Protein AF-A0A1F3K096-F1 (afdb_monomer_lite)

Sequence (71 aa):
MKKLDIKQLTTNELRDKVSEQRELITKMELSHAVSPLENPLKLRVIRRELASMLTEQKNRKINELLSLNNK

Foldseek 3Di:
DPPPVLVVDDPVRLVVVLVVLVVVLVVVVVVCVVDPDPDPVVSVVSVVSSVVSVVVNVVVVVVVVVVVVVD

pLDDT: mean 84.53, std 10.99, range [41.84, 93.94]

Structure (mmCIF, N/CA/C/O backbone):
data_AF-A0A1F3K096-F1
#
_entry.id   AF-A0A1F3K096-F1
#
loop_
_atom_site.group_PDB
_atom_site.id
_atom_site.type_symbol
_atom_site.label_atom_id
_atom_site.label_alt_id
_atom_site.label_comp_id
_atom_site.label_asym_id
_atom_site.label_entity_id
_atom_site.label_seq_id
_atom_site.pdbx_PDB_ins_code
_atom_site.Cartn_x
_atom_site.Cartn_y
_atom_site.Cartn_z
_atom_site.occupancy
_atom_site.B_iso_or_equiv
_atom_site.auth_seq_id
_atom_site.auth_comp_id
_atom_site.auth_asym_id
_atom_site.auth_atom_id
_atom_site.pdbx_PDB_model_num
ATOM 1 N N . MET A 1 1 ? 6.286 13.140 -1.745 1.00 47.50 1 MET A N 1
ATOM 2 C CA . MET A 1 1 ? 5.212 12.433 -1.014 1.00 47.50 1 MET A CA 1
ATOM 3 C C . MET A 1 1 ? 4.235 13.460 -0.471 1.00 47.50 1 MET A C 1
ATOM 5 O O . MET A 1 1 ? 4.335 13.857 0.683 1.00 47.50 1 MET A O 1
ATOM 9 N N . LYS A 1 2 ? 3.317 13.936 -1.315 1.00 41.84 2 LYS A N 1
ATOM 10 C CA . LYS A 1 2 ? 2.119 14.608 -0.816 1.00 41.84 2 LYS A CA 1
ATOM 11 C C . LYS A 1 2 ? 1.269 13.461 -0.277 1.00 41.84 2 LYS A C 1
ATOM 13 O O . LYS A 1 2 ? 0.933 12.569 -1.049 1.00 41.84 2 LYS A O 1
ATOM 18 N N . LYS A 1 3 ? 1.079 13.383 1.043 1.00 55.53 3 LYS A N 1
ATOM 19 C CA . LYS A 1 3 ? 0.148 12.420 1.634 1.00 55.53 3 LYS A CA 1
ATOM 20 C C . LYS A 1 3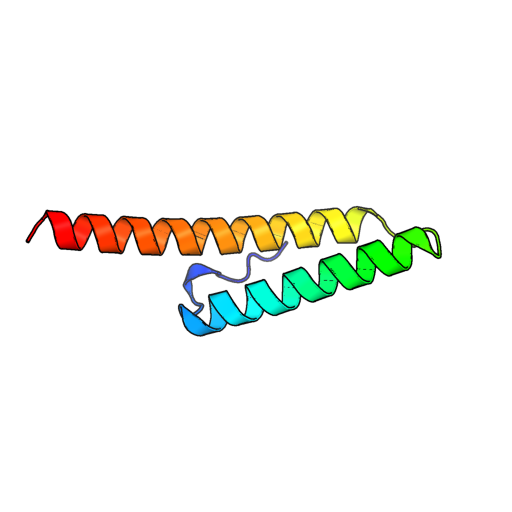 ? -1.197 12.718 0.975 1.00 55.53 3 LYS A C 1
ATOM 22 O O . LYS A 1 3 ? -1.801 13.733 1.293 1.00 55.53 3 LYS A O 1
ATOM 27 N N . LEU A 1 4 ? -1.619 11.911 0.002 1.00 58.72 4 LEU A N 1
ATOM 28 C CA . LEU A 1 4 ? -3.047 11.796 -0.261 1.00 58.72 4 LEU A CA 1
ATOM 29 C C . LEU A 1 4 ? -3.644 11.486 1.105 1.00 58.72 4 LEU A C 1
ATOM 31 O O . LEU A 1 4 ? -3.125 10.600 1.787 1.00 58.72 4 LEU A O 1
ATOM 35 N N . ASP A 1 5 ? -4.611 12.273 1.556 1.00 66.69 5 ASP A N 1
ATOM 36 C CA . ASP A 1 5 ? -5.240 12.043 2.846 1.00 66.69 5 ASP A CA 1
ATOM 37 C C . ASP A 1 5 ? -5.977 10.706 2.763 1.00 66.69 5 ASP A C 1
ATOM 39 O O . ASP A 1 5 ? -7.145 10.633 2.405 1.00 66.69 5 ASP A O 1
ATOM 43 N N . ILE A 1 6 ? -5.273 9.613 3.075 1.00 71.56 6 ILE A N 1
ATOM 44 C CA . ILE A 1 6 ? -5.806 8.242 3.058 1.00 71.56 6 ILE A CA 1
ATOM 45 C C . ILE A 1 6 ? -7.045 8.165 3.970 1.00 71.56 6 ILE A C 1
ATOM 47 O O . ILE A 1 6 ? -7.956 7.377 3.739 1.00 71.56 6 ILE A O 1
ATOM 51 N N . LYS A 1 7 ? -7.117 9.060 4.963 1.00 71.69 7 LYS A N 1
ATOM 52 C CA . LYS A 1 7 ? -8.254 9.255 5.866 1.00 71.69 7 LYS A CA 1
ATOM 53 C C . LYS A 1 7 ? -9.522 9.789 5.189 1.00 71.69 7 LYS A C 1
ATOM 55 O O . LYS A 1 7 ? -10.599 9.522 5.701 1.00 71.69 7 LYS A O 1
ATOM 60 N N . GLN A 1 8 ? -9.412 10.521 4.080 1.00 80.00 8 GLN A N 1
ATOM 61 C CA . GLN A 1 8 ? -10.564 11.043 3.332 1.00 80.00 8 GLN A CA 1
ATOM 62 C C . GLN A 1 8 ? -11.193 9.992 2.406 1.00 80.00 8 GLN A C 1
ATOM 64 O O . GLN A 1 8 ? -12.320 10.182 1.966 1.00 80.00 8 GLN A O 1
ATOM 69 N N . LEU A 1 9 ? -10.493 8.886 2.123 1.00 80.81 9 LEU A N 1
ATOM 70 C CA . LEU A 1 9 ? -11.013 7.812 1.276 1.00 80.81 9 LEU A CA 1
ATOM 71 C C . LEU A 1 9 ? -12.072 6.996 2.013 1.00 80.81 9 LEU A C 1
ATOM 73 O O . LEU A 1 9 ? -11.874 6.593 3.171 1.00 80.81 9 LEU A O 1
ATOM 77 N N . THR A 1 10 ? -13.146 6.651 1.308 1.00 86.75 10 THR A N 1
ATOM 78 C CA . THR A 1 10 ? -14.122 5.679 1.815 1.00 86.75 10 THR A CA 1
ATOM 79 C C . THR A 1 10 ? -13.482 4.292 1.952 1.00 86.75 10 THR A C 1
ATOM 81 O O . THR A 1 10 ? -12.389 4.024 1.448 1.00 86.75 10 THR A O 1
ATOM 84 N N . THR A 1 11 ? -14.108 3.382 2.700 1.00 85.44 11 THR A N 1
ATOM 85 C CA . THR A 1 11 ? -13.602 2.004 2.857 1.00 85.44 11 THR A CA 1
ATOM 86 C C . THR A 1 11 ? -13.524 1.259 1.526 1.00 85.44 11 THR A C 1
ATOM 88 O O . THR A 1 11 ? -12.578 0.498 1.323 1.00 85.44 11 THR A O 1
ATOM 91 N N . ASN A 1 12 ? -14.469 1.519 0.621 1.00 86.88 12 ASN A N 1
ATOM 92 C CA . ASN A 1 12 ? -14.516 0.916 -0.708 1.00 86.88 12 ASN A CA 1
ATOM 93 C C . ASN A 1 12 ? -13.401 1.470 -1.602 1.00 86.88 12 ASN A C 1
ATOM 95 O O . ASN A 1 12 ? -12.574 0.703 -2.078 1.00 86.88 12 ASN A O 1
ATOM 99 N N . GLU A 1 13 ? -13.265 2.795 -1.696 1.00 86.75 13 GLU A N 1
ATOM 100 C CA . GLU A 1 13 ? -12.183 3.428 -2.469 1.00 86.75 13 GLU A CA 1
ATOM 101 C C . GLU A 1 13 ? -10.789 3.018 -1.974 1.00 86.75 13 GLU A C 1
ATOM 103 O O . GLU A 1 13 ? -9.862 2.825 -2.761 1.00 86.75 13 GLU A O 1
ATOM 108 N N . LEU A 1 14 ? -10.621 2.874 -0.654 1.00 87.69 14 LEU A N 1
ATOM 109 C CA . LEU A 1 14 ? -9.370 2.404 -0.063 1.00 87.69 14 LEU A CA 1
ATOM 110 C C . LEU A 1 14 ? -9.068 0.951 -0.453 1.00 87.69 14 LEU A C 1
ATOM 112 O O . LEU A 1 14 ? -7.902 0.577 -0.560 1.00 87.69 14 LEU A O 1
ATOM 116 N N . ARG A 1 15 ? -10.095 0.116 -0.638 1.00 88.88 15 ARG A N 1
ATOM 117 C CA . ARG A 1 15 ? -9.941 -1.271 -1.084 1.00 88.88 15 ARG A CA 1
ATOM 118 C C . ARG A 1 15 ? -9.583 -1.338 -2.564 1.00 88.88 15 ARG A C 1
ATOM 120 O O . ARG A 1 15 ? -8.651 -2.063 -2.910 1.00 88.88 15 ARG A O 1
ATOM 127 N N . ASP A 1 16 ? -10.254 -0.544 -3.386 1.00 91.56 16 ASP A N 1
ATOM 128 C CA . ASP A 1 16 ? -10.027 -0.498 -4.831 1.00 91.56 16 ASP A CA 1
ATOM 129 C C . ASP A 1 16 ? -8.605 -0.016 -5.136 1.00 91.56 16 ASP A C 1
ATOM 131 O O . ASP A 1 16 ? -7.846 -0.714 -5.809 1.00 91.56 16 ASP A O 1
ATOM 135 N N . LYS A 1 17 ? -8.159 1.075 -4.494 1.00 89.69 17 LYS A N 1
ATOM 136 C CA . LYS A 1 17 ? -6.772 1.557 -4.623 1.00 89.69 17 LYS A CA 1
ATOM 137 C C . LYS A 1 17 ? -5.730 0.536 -4.180 1.00 89.69 17 LYS A C 1
ATOM 139 O O . LYS A 1 17 ? -4.658 0.451 -4.774 1.00 89.69 17 LYS A O 1
ATOM 144 N N . VAL A 1 18 ? -6.014 -0.242 -3.136 1.00 91.38 18 VAL A N 1
ATOM 145 C CA . VAL A 1 18 ? -5.115 -1.320 -2.700 1.00 91.38 18 VAL A CA 1
ATOM 146 C C . VAL A 1 18 ? -5.011 -2.413 -3.765 1.00 91.38 18 VAL A C 1
ATOM 148 O O . VAL A 1 18 ? -3.921 -2.955 -3.950 1.00 91.38 18 VAL A O 1
ATOM 151 N N . SER A 1 19 ? -6.102 -2.730 -4.468 1.00 92.88 19 SER A N 1
ATOM 152 C CA . SER A 1 19 ? -6.084 -3.686 -5.582 1.00 92.88 19 SER A CA 1
ATOM 153 C C . SER A 1 19 ? -5.245 -3.161 -6.746 1.00 92.88 19 SER A C 1
ATO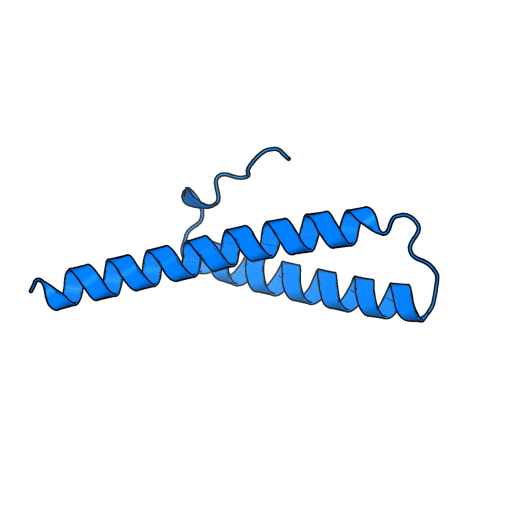M 155 O O . SER A 1 19 ? -4.295 -3.820 -7.165 1.00 92.88 19 SER A O 1
ATOM 157 N N . GLU A 1 20 ? -5.512 -1.929 -7.182 1.00 92.44 20 GLU A N 1
ATOM 158 C CA . GLU A 1 20 ? -4.772 -1.272 -8.266 1.00 92.44 20 GLU A CA 1
ATOM 159 C C . GLU A 1 20 ? -3.266 -1.199 -7.973 1.00 92.44 20 GLU A C 1
ATOM 161 O O . GLU A 1 20 ? -2.429 -1.507 -8.823 1.00 92.44 20 GLU A O 1
ATOM 166 N N . GLN A 1 21 ? -2.888 -0.831 -6.743 1.00 90.69 21 GLN A N 1
ATOM 167 C CA . GLN A 1 21 ? -1.480 -0.760 -6.353 1.00 90.69 21 GLN A CA 1
ATOM 168 C C . GLN A 1 21 ? -0.797 -2.129 -6.331 1.00 90.69 21 GLN A C 1
ATOM 170 O O . GLN A 1 21 ? 0.390 -2.216 -6.650 1.00 90.69 21 GLN A O 1
ATOM 175 N N . ARG A 1 22 ? -1.514 -3.199 -5.969 1.00 93.25 22 ARG A N 1
ATOM 176 C CA . ARG A 1 22 ? -0.974 -4.565 -6.024 1.00 93.25 22 ARG A CA 1
ATOM 177 C C . ARG A 1 22 ? -0.708 -4.989 -7.461 1.00 93.25 22 ARG A C 1
ATOM 179 O O . ARG A 1 22 ? 0.391 -5.456 -7.743 1.00 93.25 22 ARG A O 1
ATOM 186 N N . GLU A 1 23 ? -1.660 -4.761 -8.359 1.00 93.94 23 GLU A N 1
ATOM 187 C CA . GLU A 1 23 ? -1.497 -5.052 -9.787 1.00 93.94 23 GLU A CA 1
ATOM 188 C C . GLU A 1 23 ? -0.328 -4.270 -10.392 1.00 93.94 23 GLU A C 1
ATOM 190 O O . GLU A 1 23 ? 0.486 -4.826 -11.133 1.00 93.94 23 GLU A O 1
ATOM 195 N N . LEU A 1 24 ? -0.188 -2.994 -10.017 1.00 91.50 24 LEU A N 1
ATOM 196 C CA . LEU A 1 24 ? 0.926 -2.158 -10.448 1.00 91.50 24 LEU A CA 1
ATOM 197 C C . LEU A 1 24 ? 2.278 -2.721 -9.990 1.00 91.50 24 LEU A C 1
ATOM 199 O O . LEU A 1 24 ? 3.210 -2.789 -10.791 1.00 91.50 24 LEU A O 1
ATOM 203 N N . ILE A 1 25 ? 2.388 -3.140 -8.724 1.00 91.62 25 ILE A N 1
ATOM 204 C CA . ILE A 1 25 ? 3.608 -3.765 -8.191 1.00 91.62 25 ILE A CA 1
ATOM 205 C C . ILE A 1 25 ? 3.925 -5.039 -8.971 1.00 91.62 25 ILE A C 1
ATOM 207 O O . ILE A 1 25 ? 5.045 -5.171 -9.456 1.00 91.62 25 ILE A O 1
ATOM 211 N N . THR A 1 26 ? 2.949 -5.929 -9.166 1.00 92.25 26 THR A N 1
ATOM 212 C CA . THR A 1 26 ? 3.150 -7.177 -9.913 1.00 92.25 26 THR A CA 1
ATOM 213 C C . THR A 1 26 ? 3.609 -6.904 -11.344 1.00 92.25 26 THR A C 1
ATOM 215 O O . THR A 1 26 ? 4.575 -7.503 -11.809 1.00 92.25 26 THR A O 1
ATOM 218 N N . LYS A 1 27 ? 2.991 -5.942 -12.038 1.00 90.88 27 LYS A N 1
ATOM 219 C CA . LYS A 1 27 ? 3.411 -5.544 -13.388 1.00 90.88 27 LYS A CA 1
ATOM 220 C C . LYS A 1 27 ? 4.845 -5.012 -13.411 1.00 90.88 27 LYS A C 1
ATOM 222 O O . LYS A 1 27 ? 5.602 -5.320 -14.330 1.00 90.88 27 LYS A O 1
ATOM 227 N N . MET A 1 28 ? 5.229 -4.217 -12.414 1.00 88.62 28 MET A N 1
ATOM 228 C CA . MET A 1 28 ? 6.591 -3.694 -12.296 1.00 88.62 28 MET A CA 1
ATOM 229 C C . MET A 1 28 ? 7.613 -4.784 -11.971 1.00 88.62 28 MET A C 1
ATOM 231 O O . MET A 1 28 ? 8.717 -4.733 -12.500 1.00 88.62 28 MET A O 1
ATOM 235 N N . GLU A 1 29 ? 7.266 -5.761 -11.136 1.00 88.50 29 GLU A N 1
ATOM 236 C CA . GLU A 1 29 ? 8.125 -6.906 -10.814 1.00 88.50 29 GLU A CA 1
ATOM 237 C C . GLU A 1 29 ? 8.351 -7.798 -12.038 1.00 88.50 29 GLU A C 1
ATOM 239 O O . GLU A 1 29 ? 9.491 -8.148 -12.336 1.00 88.50 29 GLU A O 1
ATOM 244 N N . LEU A 1 30 ? 7.292 -8.081 -12.804 1.00 89.38 30 LEU A N 1
ATOM 245 C CA . LEU A 1 30 ? 7.393 -8.815 -14.069 1.00 89.38 30 LEU A CA 1
ATOM 246 C C . LEU A 1 30 ? 8.248 -8.061 -15.092 1.00 89.38 30 LEU A C 1
ATOM 248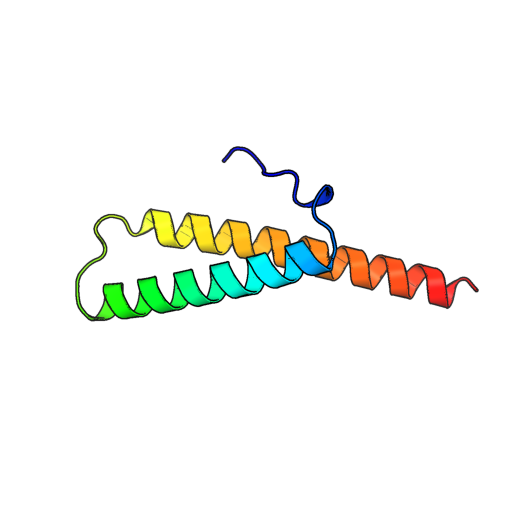 O O . LEU A 1 30 ? 9.131 -8.646 -15.712 1.00 89.38 30 LEU A O 1
ATOM 252 N N . SER A 1 31 ? 8.026 -6.752 -15.232 1.00 88.00 31 SER A N 1
ATOM 253 C CA . SER A 1 31 ? 8.848 -5.901 -16.096 1.00 88.00 31 SER A CA 1
ATOM 254 C C . SER A 1 31 ? 10.316 -5.911 -15.659 1.00 88.00 31 SER A C 1
ATOM 256 O O . SER A 1 31 ? 11.194 -6.067 -16.501 1.00 88.00 31 SER A O 1
ATOM 258 N N . HIS A 1 32 ? 10.585 -5.847 -14.347 1.00 86.06 32 HIS A N 1
ATOM 259 C CA . HIS A 1 32 ? 11.941 -5.891 -13.798 1.00 86.06 32 HIS A CA 1
ATOM 260 C C . HIS A 1 32 ? 12.677 -7.199 -14.100 1.00 86.06 32 HIS A C 1
ATOM 262 O O . HIS A 1 32 ? 13.886 -7.186 -14.327 1.00 86.06 32 HIS A O 1
ATOM 268 N N . ALA A 1 33 ? 11.955 -8.321 -14.071 1.00 85.69 33 ALA A N 1
ATOM 269 C CA . ALA A 1 33 ? 12.517 -9.634 -14.354 1.00 85.69 33 ALA A CA 1
ATOM 270 C C . ALA A 1 33 ? 12.937 -9.782 -15.826 1.00 85.69 33 ALA A C 1
ATOM 272 O O . ALA A 1 33 ? 13.891 -10.498 -16.116 1.00 85.69 33 ALA A O 1
ATOM 273 N N . VAL A 1 34 ? 12.242 -9.101 -16.745 1.00 87.50 34 VAL A N 1
ATOM 274 C CA . VAL A 1 34 ? 12.539 -9.129 -18.187 1.00 87.50 34 VAL A CA 1
ATOM 275 C C . VAL A 1 34 ? 13.576 -8.071 -18.573 1.00 87.50 34 VAL A C 1
ATOM 277 O O . VAL A 1 34 ? 14.431 -8.325 -19.417 1.00 87.50 34 VAL A O 1
ATOM 280 N N . SER A 1 35 ? 13.520 -6.887 -17.962 1.00 84.69 35 SER A N 1
ATOM 281 C CA . SER A 1 35 ? 14.430 -5.773 -18.226 1.00 84.69 35 SER A CA 1
ATOM 282 C C . SER A 1 35 ? 14.752 -5.022 -16.931 1.00 84.69 35 SER A C 1
ATOM 284 O O . SER A 1 35 ? 13.856 -4.787 -16.119 1.00 84.69 35 SER A O 1
ATOM 286 N N . PRO A 1 36 ? 15.996 -4.552 -16.727 1.00 83.25 36 PRO A N 1
ATOM 287 C CA . PRO A 1 36 ? 16.319 -3.684 -15.601 1.00 83.25 36 PRO A CA 1
ATOM 288 C C . PRO A 1 36 ? 15.358 -2.490 -15.536 1.00 83.25 36 PRO A C 1
ATOM 290 O O . PRO A 1 36 ? 15.088 -1.839 -16.546 1.00 83.25 36 PRO A O 1
ATOM 293 N N . LEU A 1 37 ? 14.823 -2.208 -14.345 1.00 77.31 37 LEU A N 1
ATOM 294 C CA . LEU A 1 37 ? 13.953 -1.052 -14.147 1.00 77.31 37 LEU A CA 1
ATOM 295 C C . LEU A 1 37 ? 14.767 0.232 -14.300 1.00 77.31 37 LEU A C 1
ATOM 297 O O . LEU A 1 37 ? 15.788 0.390 -13.635 1.00 77.31 37 LEU A O 1
ATOM 301 N N . GLU A 1 38 ? 14.244 1.194 -15.063 1.00 77.31 38 GLU A N 1
ATOM 302 C CA . GLU A 1 38 ? 14.854 2.527 -15.191 1.00 77.31 38 GLU A CA 1
ATOM 303 C C . GLU A 1 38 ? 15.053 3.217 -13.836 1.00 77.31 38 GLU A C 1
ATOM 305 O O . GLU A 1 38 ? 15.992 3.983 -13.642 1.00 77.31 38 GLU A O 1
ATOM 310 N N . ASN A 1 39 ? 14.148 2.968 -12.881 1.00 83.56 39 ASN A N 1
ATOM 311 C CA . ASN A 1 39 ? 14.275 3.503 -11.533 1.00 83.56 39 ASN A CA 1
ATOM 312 C C . ASN A 1 39 ? 13.693 2.550 -10.468 1.00 83.56 39 ASN A C 1
ATOM 314 O O . ASN A 1 39 ? 12.481 2.574 -10.215 1.00 83.56 39 ASN A O 1
ATOM 318 N N . PRO A 1 40 ? 14.536 1.771 -9.767 1.00 84.38 40 PRO A N 1
ATOM 319 C CA . PRO A 1 40 ? 14.088 0.849 -8.721 1.00 84.38 40 PRO A CA 1
ATOM 320 C C . PRO A 1 40 ? 13.487 1.560 -7.494 1.00 84.38 40 PRO A C 1
ATOM 322 O O . PRO A 1 40 ? 12.718 0.959 -6.739 1.00 84.38 40 PRO A O 1
ATOM 325 N N . LEU A 1 41 ? 13.762 2.858 -7.289 1.00 88.75 41 LEU A N 1
ATOM 326 C CA . LEU A 1 41 ? 13.187 3.620 -6.174 1.00 88.75 41 LEU A CA 1
ATOM 327 C C . LEU A 1 41 ? 11.675 3.811 -6.317 1.00 88.75 41 LEU A C 1
ATOM 329 O O . LEU A 1 41 ? 10.990 3.908 -5.297 1.00 88.75 41 LEU A O 1
ATOM 333 N N . LYS A 1 42 ? 11.141 3.815 -7.547 1.00 86.81 42 LYS A N 1
ATOM 334 C CA . LYS A 1 42 ? 9.692 3.911 -7.791 1.00 86.81 42 LYS A CA 1
ATOM 335 C C . LYS A 1 42 ? 8.947 2.747 -7.136 1.00 86.81 42 LYS A C 1
ATOM 337 O O . LYS A 1 42 ? 7.966 2.968 -6.432 1.00 86.81 42 LYS A O 1
ATOM 342 N N . LEU A 1 43 ? 9.480 1.530 -7.259 1.00 87.62 43 LEU A N 1
ATOM 343 C CA . LEU A 1 43 ? 8.899 0.339 -6.640 1.00 87.62 43 LEU A CA 1
ATOM 344 C C . LEU A 1 43 ? 8.872 0.457 -5.107 1.00 87.62 43 LEU A C 1
ATOM 346 O O . LEU A 1 43 ? 7.882 0.122 -4.460 1.00 87.62 43 LEU A O 1
ATOM 350 N N . ARG A 1 44 ? 9.937 1.009 -4.510 1.00 90.00 44 ARG A N 1
ATOM 351 C CA . ARG A 1 44 ? 9.993 1.269 -3.062 1.00 90.00 44 ARG A CA 1
ATOM 352 C C . ARG A 1 44 ? 8.932 2.277 -2.609 1.00 90.00 44 ARG A C 1
ATOM 354 O O . ARG A 1 44 ? 8.349 2.089 -1.544 1.00 90.00 44 ARG A O 1
ATOM 361 N N . VAL A 1 45 ? 8.697 3.336 -3.386 1.00 89.75 45 VAL A N 1
ATOM 362 C CA . VAL A 1 45 ? 7.674 4.351 -3.082 1.00 89.75 45 VAL A CA 1
ATOM 363 C C . VAL A 1 45 ? 6.280 3.729 -3.103 1.00 89.75 45 VAL A C 1
ATOM 365 O O . VAL A 1 45 ? 5.567 3.842 -2.109 1.00 89.75 45 VAL A O 1
ATOM 368 N N . ILE A 1 46 ? 5.944 2.989 -4.162 1.00 89.38 46 ILE A N 1
ATOM 369 C CA . ILE A 1 46 ? 4.628 2.350 -4.319 1.00 89.38 46 ILE A CA 1
ATOM 370 C C . ILE A 1 46 ? 4.373 1.336 -3.194 1.00 89.38 46 ILE A C 1
ATOM 372 O O . ILE A 1 46 ? 3.310 1.349 -2.578 1.00 89.38 46 ILE A O 1
ATOM 376 N N . ARG A 1 47 ? 5.373 0.519 -2.824 1.00 90.75 47 ARG A N 1
ATOM 377 C CA . ARG A 1 47 ? 5.253 -0.398 -1.673 1.00 90.75 47 ARG A CA 1
ATOM 378 C C . ARG A 1 47 ? 4.962 0.331 -0.359 1.00 90.75 47 ARG A C 1
ATOM 380 O O . ARG A 1 47 ? 4.190 -0.162 0.461 1.00 90.75 47 ARG A O 1
ATOM 387 N N . ARG A 1 48 ? 5.568 1.503 -0.139 1.00 90.75 48 ARG A N 1
ATOM 388 C CA . ARG A 1 48 ? 5.332 2.310 1.070 1.00 90.75 48 A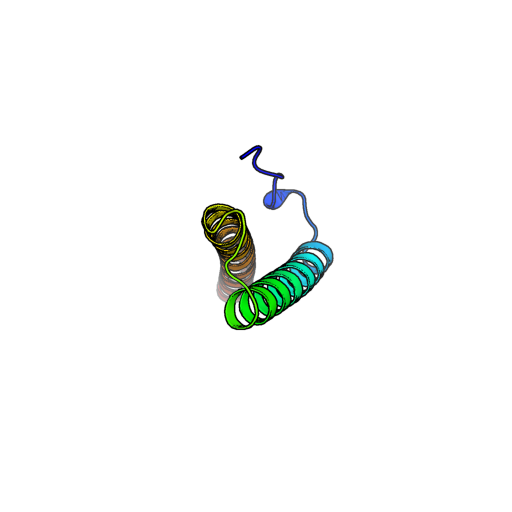RG A CA 1
ATOM 389 C C . ARG A 1 48 ? 3.931 2.924 1.085 1.00 90.75 48 ARG A C 1
ATOM 391 O O . ARG A 1 48 ? 3.320 3.02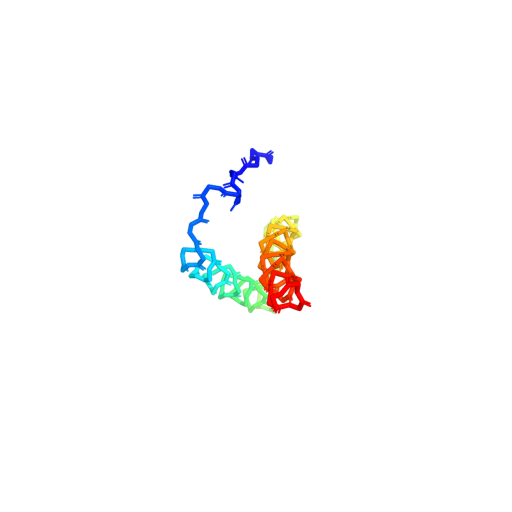6 2.152 1.00 90.75 48 ARG A O 1
ATOM 398 N N . GLU A 1 49 ? 3.423 3.323 -0.075 1.00 88.88 49 GLU A N 1
ATOM 399 C CA . GLU A 1 49 ? 2.053 3.818 -0.219 1.00 88.88 49 GLU A CA 1
ATOM 400 C C . GLU A 1 49 ? 1.040 2.709 0.086 1.00 88.88 49 GLU A C 1
ATOM 402 O O . GLU A 1 49 ? 0.178 2.908 0.944 1.00 88.88 49 GLU A O 1
ATOM 407 N N . LEU A 1 50 ? 1.236 1.512 -0.478 1.00 90.69 50 LEU A N 1
ATOM 408 C CA . LEU A 1 50 ? 0.410 0.336 -0.194 1.00 90.69 50 LEU A CA 1
ATOM 409 C C . LEU A 1 50 ? 0.404 -0.012 1.301 1.00 90.69 50 LEU A C 1
ATOM 411 O O . LEU A 1 50 ? -0.653 -0.231 1.891 1.00 90.69 50 LEU A O 1
ATOM 415 N N . ALA A 1 51 ? 1.575 -0.013 1.945 1.00 91.19 51 ALA A N 1
ATOM 416 C CA . ALA A 1 51 ? 1.687 -0.286 3.379 1.00 91.19 51 ALA A CA 1
ATOM 417 C C . ALA A 1 51 ? 0.898 0.722 4.232 1.00 91.19 51 ALA A C 1
ATOM 419 O O . ALA A 1 51 ? 0.252 0.345 5.213 1.00 91.19 51 ALA A O 1
ATOM 420 N N . SER A 1 52 ? 0.907 1.999 3.842 1.00 89.31 52 SER A N 1
ATOM 421 C CA . SER A 1 52 ? 0.135 3.046 4.522 1.00 89.31 52 SER A CA 1
ATOM 422 C C . SER A 1 52 ? -1.375 2.803 4.401 1.00 89.31 52 SER A C 1
ATOM 424 O O . SER A 1 52 ? -2.092 2.918 5.393 1.00 89.31 52 SER A O 1
ATOM 426 N N . MET A 1 53 ? -1.856 2.398 3.220 1.00 89.06 53 MET A N 1
ATOM 427 C CA . MET A 1 53 ? -3.272 2.074 2.997 1.00 89.06 53 MET A CA 1
ATOM 428 C C . MET A 1 53 ? -3.723 0.834 3.778 1.00 89.06 53 MET A C 1
ATOM 430 O O . MET A 1 53 ? -4.781 0.848 4.404 1.00 89.06 53 MET A O 1
ATOM 434 N N . LEU A 1 54 ? -2.902 -0.221 3.803 1.00 90.69 54 LEU A N 1
ATOM 435 C CA . LEU A 1 54 ? -3.183 -1.434 4.580 1.00 90.69 54 LEU A CA 1
ATOM 436 C C . LEU A 1 54 ? -3.222 -1.157 6.088 1.00 90.69 54 LEU A C 1
ATOM 438 O O . LEU A 1 54 ? -4.049 -1.721 6.805 1.00 90.69 54 LEU A O 1
ATOM 442 N N . THR A 1 55 ? -2.352 -0.265 6.567 1.00 92.12 55 THR A N 1
ATOM 443 C CA . THR A 1 55 ? -2.340 0.162 7.972 1.00 92.12 55 THR A CA 1
ATOM 444 C C . THR A 1 55 ? -3.649 0.859 8.334 1.00 92.12 55 THR A C 1
ATOM 446 O O . THR A 1 55 ? -4.254 0.536 9.354 1.00 92.12 55 THR A O 1
ATOM 449 N N . GLU A 1 56 ? -4.136 1.754 7.473 1.00 89.75 56 GLU A N 1
ATOM 450 C CA . GLU A 1 56 ? -5.422 2.423 7.674 1.00 89.75 56 GLU A CA 1
ATOM 451 C C . GLU A 1 56 ? -6.599 1.431 7.669 1.00 89.75 56 GLU A C 1
ATOM 453 O O . GLU A 1 56 ? -7.449 1.496 8.555 1.00 89.75 56 GLU A O 1
ATOM 458 N N . GLN A 1 57 ? -6.629 0.454 6.750 1.00 90.25 57 GLN A N 1
ATOM 459 C CA . GLN A 1 57 ? -7.658 -0.600 6.759 1.00 90.25 57 GLN A CA 1
ATOM 460 C C . GLN A 1 57 ? -7.667 -1.384 8.078 1.00 90.25 57 GLN A C 1
ATOM 462 O O . GLN A 1 57 ? -8.729 -1.633 8.652 1.00 90.25 57 GLN A O 1
ATOM 467 N N . LYS A 1 58 ? -6.482 -1.751 8.583 1.00 91.62 58 LYS A N 1
ATOM 468 C CA . LYS A 1 58 ? -6.349 -2.454 9.863 1.00 91.62 58 LYS A CA 1
ATOM 469 C C . LYS A 1 58 ? -6.843 -1.593 11.026 1.00 91.62 58 LYS A C 1
ATOM 471 O O . LYS A 1 58 ? -7.580 -2.100 11.866 1.00 91.62 58 LYS A O 1
ATOM 476 N N . ASN A 1 59 ? -6.488 -0.310 11.055 1.00 90.88 59 ASN A N 1
ATOM 477 C CA . ASN A 1 59 ? -6.942 0.621 12.089 1.00 90.88 59 ASN A CA 1
ATOM 478 C C . ASN A 1 59 ? -8.471 0.752 12.104 1.00 90.88 59 ASN A C 1
ATOM 480 O O . ASN A 1 59 ? -9.075 0.660 13.169 1.00 90.88 59 ASN A O 1
ATOM 484 N N . ARG A 1 60 ? -9.108 0.892 10.932 1.00 89.38 60 ARG A N 1
ATOM 485 C CA . ARG A 1 60 ? -10.577 0.945 10.818 1.00 89.38 60 ARG A CA 1
ATOM 486 C C . ARG A 1 60 ? -11.232 -0.317 11.374 1.00 89.38 60 ARG A C 1
ATOM 488 O O . ARG A 1 60 ? -12.146 -0.214 12.185 1.00 89.38 60 ARG A O 1
ATOM 495 N N . LYS A 1 61 ? -10.709 -1.492 11.012 1.00 90.19 61 LYS A N 1
ATOM 496 C CA . LYS A 1 61 ? -11.206 -2.779 11.514 1.00 90.19 61 LYS A CA 1
ATOM 497 C C . LYS A 1 61 ? -11.037 -2.923 13.029 1.00 90.19 61 LYS A C 1
ATOM 499 O O . LYS A 1 61 ? -11.931 -3.424 13.696 1.00 90.19 61 LYS A O 1
ATOM 504 N N . ILE A 1 62 ? -9.908 -2.484 13.587 1.00 91.75 62 ILE A N 1
ATOM 505 C CA . ILE A 1 62 ? -9.690 -2.506 15.042 1.00 91.75 62 ILE A CA 1
ATOM 506 C C . ILE A 1 62 ? -10.693 -1.589 15.748 1.00 91.75 62 ILE A C 1
ATOM 508 O O . ILE A 1 62 ? -11.295 -2.007 16.730 1.00 91.75 62 ILE A O 1
ATOM 512 N N . ASN A 1 63 ? -10.916 -0.375 15.239 1.00 89.81 63 ASN A N 1
ATOM 513 C CA . ASN A 1 63 ? -11.879 0.562 15.823 1.00 89.81 63 ASN A CA 1
ATOM 514 C C . ASN A 1 63 ? -13.315 0.017 15.795 1.00 89.81 63 ASN A C 1
ATOM 516 O O . ASN A 1 63 ? -14.055 0.197 16.758 1.00 89.81 63 ASN A O 1
ATOM 520 N N . GLU A 1 64 ? -13.695 -0.671 14.718 1.00 89.81 64 GLU A N 1
ATOM 521 C CA . GLU A 1 64 ? -14.981 -1.368 14.610 1.00 89.81 64 GLU A CA 1
ATOM 522 C C . GLU A 1 64 ? -15.106 -2.510 15.632 1.00 89.81 64 GLU A C 1
ATOM 524 O O . GLU A 1 64 ? -16.119 -2.631 16.313 1.00 89.81 64 GLU A O 1
ATOM 529 N N . LEU A 1 65 ? -14.059 -3.318 15.815 1.00 90.44 65 LEU A N 1
ATOM 530 C CA . LEU A 1 65 ? -14.062 -4.382 16.826 1.00 90.44 65 LEU A CA 1
ATOM 531 C C . LEU A 1 65 ? -14.134 -3.828 18.257 1.00 90.44 65 LEU A C 1
ATOM 533 O O . LEU A 1 65 ? -14.850 -4.374 19.094 1.00 90.44 65 LEU A O 1
ATOM 537 N N . LEU A 1 66 ? -13.425 -2.734 18.542 1.00 88.75 66 LEU A N 1
ATOM 538 C CA . LEU A 1 66 ? -13.477 -2.067 19.845 1.00 88.75 66 LEU A CA 1
ATOM 539 C C . LEU A 1 66 ? -14.860 -1.468 20.128 1.00 88.75 66 LEU A C 1
ATOM 541 O O . LEU A 1 66 ? -15.299 -1.489 21.274 1.00 88.75 66 LEU A O 1
ATOM 545 N N . SER A 1 67 ? -15.561 -0.947 19.117 1.00 84.31 67 SER A 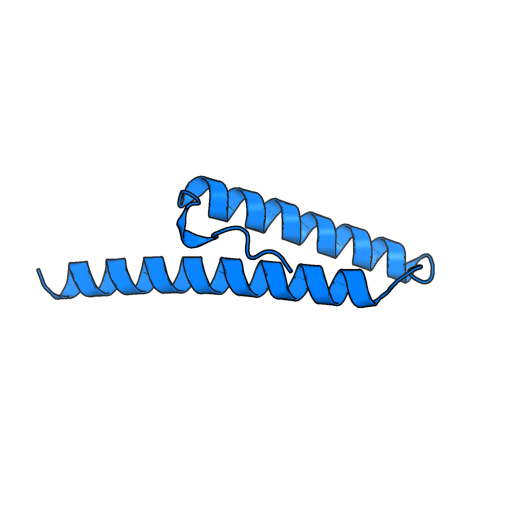N 1
ATOM 546 C CA . SER A 1 67 ? -16.916 -0.416 19.307 1.00 84.31 67 SER A CA 1
ATOM 547 C C . SER A 1 67 ? -17.957 -1.516 19.540 1.00 84.31 67 SER A C 1
ATOM 549 O O . SER A 1 67 ? -18.917 -1.288 20.272 1.00 84.31 67 SER A O 1
ATOM 551 N N . LEU A 1 68 ? -17.748 -2.710 18.976 1.00 82.94 68 LEU A N 1
ATOM 552 C CA . LEU A 1 68 ? -18.589 -3.889 19.204 1.00 82.94 68 LEU A CA 1
ATOM 553 C C . LEU A 1 68 ? -18.407 -4.484 20.604 1.00 82.94 68 LEU A C 1
ATOM 555 O O . LEU A 1 68 ? -19.380 -4.919 21.200 1.00 82.94 68 LEU A O 1
ATOM 559 N N . ASN A 1 69 ? -17.183 -4.486 21.134 1.00 76.19 69 ASN A N 1
ATOM 560 C CA . ASN A 1 69 ? -16.879 -5.085 22.439 1.00 76.19 69 ASN A CA 1
ATOM 561 C C . ASN A 1 69 ? -17.295 -4.205 23.636 1.00 76.19 69 ASN A C 1
ATOM 563 O O . ASN A 1 69 ? -17.283 -4.664 24.773 1.00 76.19 69 ASN A O 1
ATOM 567 N N . ASN A 1 70 ? -17.616 -2.934 23.376 1.00 63.91 70 ASN A N 1
ATOM 568 C CA . ASN A 1 70 ? -18.080 -1.956 24.365 1.00 63.91 70 ASN A CA 1
ATOM 569 C C . ASN A 1 70 ? -19.613 -1.747 24.330 1.00 63.91 70 ASN A C 1
ATOM 571 O O . ASN A 1 70 ? -20.108 -0.799 24.942 1.00 63.91 70 ASN A O 1
ATOM 575 N N . LYS A 1 71 ? -20.346 -2.585 23.587 1.00 52.88 71 LYS A N 1
ATOM 576 C CA . LYS A 1 71 ? -21.814 -2.680 23.575 1.00 52.88 71 LYS A CA 1
ATOM 577 C C . LYS A 1 71 ? -22.254 -3.942 24.300 1.00 52.88 71 LYS A C 1
ATOM 579 O O . LYS A 1 71 ? -23.328 -3.874 24.932 1.00 52.88 71 LYS A O 1
#

Secondary structure (DSSP, 8-state):
-----GGGS-HHHHHHHHHHHHHHHHHHHHHHHHS--S-HHHHHHHHHHHHHHHHHHHHHHHHHHHHHHT-

Radius of gyration: 15.55 Å; chains: 1; bounding box: 38×24×43 Å